Protein AF-A0A359BAC4-F1 (afdb_monomer_lite)

Radius of gyration: 15.71 Å; chains: 1; bounding box: 52×32×37 Å

Secondary structure (DSSP, 8-state):
-------------HHHHHHHHHHHHHHHHHHTT--TT--GGG--HHHHHHTTTSHHHHHHHHHHHHHHHS-HHHHHHIIIIIISTTS--TTTTHHHHSHHHHHHHHHHHHHHHHHH-

Foldseek 3Di:
DDPPPPPPPDPDQLLRLLQVLLVLLLVLCVVLPHHSPDDLVNCDPVSLVVCVVPPSSVSSVLVSVVLVPDDPVLNVLSVDRRNVDPDDDPVPCVCVPPVPVVVVVNSVSSNVSSVSD

Sequence (117 aa):
MEENLQINIKKLTDKNKALLIGQIYRQCLINLGKSPDYHVYDLSEDFLNANKNKVEGSFLRKVKDYYLTLDCLERIMFINDCLEKGRHYKFWYLNFYFVKDYSEKLKQCFASVAKAF

pLDDT: mean 84.66, std 15.46, range [38.84, 97.75]

Structure (mmCIF, N/CA/C/O backbone):
data_AF-A0A359BAC4-F1
#
_entry.id   AF-A0A359BAC4-F1
#
loop_
_atom_site.group_PDB
_atom_site.id
_atom_site.type_symbol
_atom_site.label_atom_id
_atom_site.label_alt_id
_atom_site.label_comp_id
_atom_site.label_asym_id
_atom_site.label_entity_id
_atom_site.label_seq_id
_atom_site.pdbx_PDB_ins_code
_atom_site.Cartn_x
_atom_site.Cartn_y
_atom_site.Cartn_z
_atom_site.occupancy
_atom_site.B_iso_or_equiv
_atom_site.auth_seq_id
_atom_site.auth_comp_id
_atom_site.auth_asym_id
_atom_site.auth_atom_id
_atom_site.pdbx_PDB_model_num
ATOM 1 N N . MET A 1 1 ? 30.086 20.489 14.416 1.00 41.31 1 MET A N 1
ATOM 2 C CA . MET A 1 1 ? 29.229 20.056 15.536 1.00 41.31 1 MET A CA 1
ATOM 3 C C . MET A 1 1 ? 27.989 19.464 14.895 1.00 41.31 1 MET A C 1
ATOM 5 O O . MET A 1 1 ? 27.144 20.217 14.439 1.00 41.31 1 MET A O 1
ATOM 9 N N . GLU A 1 2 ? 27.965 18.149 14.692 1.00 43.59 2 GLU A N 1
ATOM 10 C CA . GLU A 1 2 ? 26.788 17.471 14.142 1.00 43.59 2 GLU A CA 1
ATOM 11 C C . GLU A 1 2 ? 25.845 17.178 15.305 1.00 43.59 2 GLU A C 1
ATOM 13 O O . GLU A 1 2 ? 26.180 16.425 16.221 1.00 43.59 2 GLU A O 1
ATOM 18 N N . GLU A 1 3 ? 24.692 17.840 15.313 1.00 46.78 3 GLU A N 1
ATOM 19 C CA . GLU A 1 3 ? 23.614 17.505 16.233 1.00 46.78 3 GLU A CA 1
ATOM 20 C C . GLU A 1 3 ? 23.112 16.104 15.876 1.00 46.78 3 GLU A C 1
ATOM 22 O O . GLU A 1 3 ? 22.466 15.893 14.850 1.00 46.78 3 GLU A O 1
ATOM 27 N N . ASN A 1 4 ? 23.440 15.126 16.723 1.00 43.25 4 ASN A N 1
ATOM 28 C CA . ASN A 1 4 ? 22.865 13.789 16.660 1.00 43.25 4 ASN A CA 1
ATOM 29 C C . ASN A 1 4 ? 21.366 13.897 16.948 1.00 43.25 4 ASN A C 1
ATOM 31 O O . ASN A 1 4 ? 20.930 13.872 18.101 1.00 43.25 4 ASN A O 1
ATOM 35 N N . LEU A 1 5 ? 20.577 14.038 15.887 1.00 38.84 5 LEU A N 1
ATOM 36 C CA . LEU A 1 5 ? 19.126 14.084 15.952 1.00 38.84 5 LEU A CA 1
ATOM 37 C C . LEU A 1 5 ? 18.620 12.674 16.285 1.00 38.84 5 LEU A C 1
ATOM 39 O O . LEU A 1 5 ? 18.312 11.860 15.417 1.00 38.84 5 LEU A O 1
ATOM 43 N N . GLN A 1 6 ? 18.598 12.352 17.578 1.00 38.88 6 GLN A N 1
ATOM 44 C CA . GLN A 1 6 ? 18.069 11.094 18.089 1.00 38.88 6 GLN A CA 1
ATOM 45 C C . GLN A 1 6 ? 16.540 11.128 17.989 1.00 38.88 6 GLN A C 1
ATOM 47 O O . GLN A 1 6 ? 15.831 1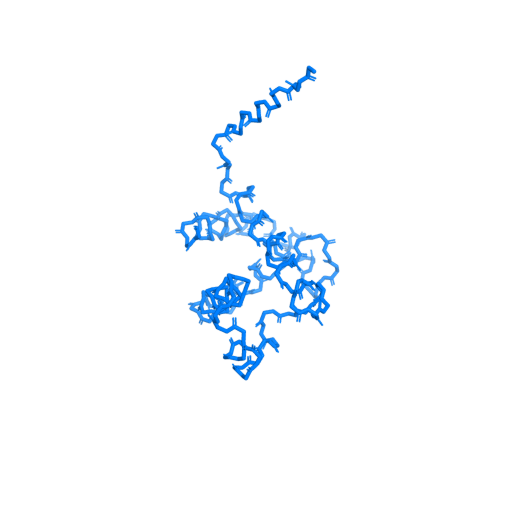1.534 18.911 1.00 38.88 6 GLN A O 1
ATOM 52 N N . ILE A 1 7 ? 16.011 10.709 16.839 1.00 44.28 7 ILE A N 1
ATOM 53 C CA . ILE A 1 7 ? 14.572 10.511 16.668 1.00 44.28 7 ILE A CA 1
ATOM 54 C C . ILE A 1 7 ? 14.183 9.258 17.454 1.00 44.28 7 ILE A C 1
ATOM 56 O O . ILE A 1 7 ? 14.273 8.131 16.971 1.00 44.28 7 ILE A O 1
ATOM 60 N N . ASN A 1 8 ? 13.740 9.453 18.692 1.00 49.22 8 ASN A N 1
ATOM 61 C CA . ASN A 1 8 ? 13.211 8.379 19.520 1.00 49.22 8 ASN A CA 1
ATOM 62 C C . ASN A 1 8 ? 11.757 8.109 19.101 1.00 49.22 8 ASN A C 1
ATOM 64 O O . ASN A 1 8 ? 10.802 8.627 19.687 1.00 49.22 8 ASN A O 1
ATOM 68 N N . ILE A 1 9 ? 11.579 7.357 18.011 1.00 55.91 9 ILE A N 1
ATOM 69 C CA . ILE A 1 9 ? 10.254 6.953 17.538 1.00 55.91 9 ILE A CA 1
ATOM 70 C C . ILE A 1 9 ? 9.687 5.968 18.569 1.00 55.91 9 ILE A C 1
ATOM 72 O O . ILE A 1 9 ? 9.971 4.770 18.519 1.00 55.91 9 ILE A O 1
ATOM 76 N N . LYS A 1 10 ? 8.877 6.461 19.521 1.00 61.47 10 LYS A N 1
ATOM 77 C CA . LYS A 1 10 ? 7.996 5.607 20.341 1.00 61.47 10 LYS A CA 1
ATOM 78 C C . LYS A 1 10 ? 7.350 4.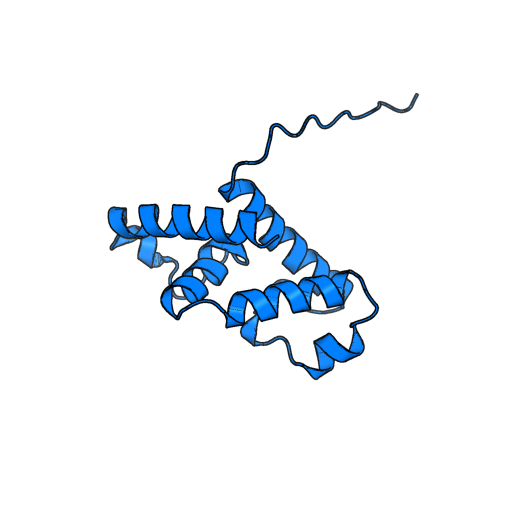577 19.416 1.00 61.47 10 LYS A C 1
ATOM 80 O O . LYS A 1 10 ? 6.873 4.973 18.353 1.00 61.47 10 LYS A O 1
ATOM 85 N N . LYS A 1 11 ? 7.334 3.296 19.821 1.00 77.88 11 LYS A N 1
ATOM 86 C CA . LYS A 1 11 ? 6.736 2.180 19.060 1.00 77.88 11 LYS A CA 1
ATOM 87 C C . LYS A 1 11 ? 5.513 2.676 18.283 1.00 77.88 11 LYS A C 1
ATOM 89 O O . LYS A 1 11 ? 4.518 3.066 18.895 1.00 77.88 11 LYS A O 1
ATOM 94 N N . LEU A 1 12 ? 5.629 2.734 16.955 1.00 82.44 12 LEU A N 1
ATOM 95 C CA . LEU A 1 12 ? 4.569 3.265 16.104 1.00 82.44 12 LEU A CA 1
ATOM 96 C C . LEU A 1 12 ? 3.298 2.443 16.319 1.00 82.44 12 LEU A C 1
ATOM 98 O O . LEU A 1 12 ? 3.352 1.211 16.324 1.00 82.44 12 LEU A O 1
ATOM 102 N N . THR A 1 13 ? 2.165 3.127 16.474 1.00 89.88 13 THR A N 1
ATOM 103 C CA . THR A 1 13 ? 0.853 2.474 16.455 1.00 89.88 13 THR A CA 1
ATOM 104 C C . THR A 1 13 ? 0.630 1.815 15.096 1.00 89.88 13 THR A C 1
ATOM 106 O O . THR A 1 13 ? 1.181 2.268 14.089 1.00 89.88 13 THR A O 1
ATOM 109 N N . ASP A 1 14 ? -0.216 0.789 15.040 1.00 90.19 14 ASP A N 1
ATOM 110 C CA . ASP A 1 14 ? -0.517 0.094 13.781 1.00 90.19 14 ASP A CA 1
ATOM 111 C C . ASP A 1 14 ? -1.050 1.048 12.709 1.00 90.19 14 ASP A C 1
ATOM 113 O O . ASP A 1 14 ? -0.647 0.983 11.551 1.00 90.19 14 ASP A O 1
ATOM 117 N N . LYS A 1 15 ? -1.857 2.034 13.121 1.00 90.31 15 LYS A N 1
ATOM 118 C CA . LYS A 1 15 ? -2.291 3.132 12.252 1.00 90.31 15 LYS A CA 1
ATOM 119 C C . LYS A 1 15 ? -1.102 3.890 11.660 1.00 90.31 15 LYS A C 1
ATOM 121 O O . LYS A 1 15 ? -1.046 4.087 10.452 1.00 90.31 15 LYS A O 1
ATOM 126 N N . ASN A 1 16 ? -0.154 4.331 12.486 1.00 90.06 16 ASN A N 1
ATOM 127 C CA . ASN A 1 16 ? 0.982 5.116 11.999 1.00 90.06 16 ASN A CA 1
ATOM 128 C C . ASN A 1 16 ? 1.899 4.288 11.092 1.00 90.06 16 ASN A C 1
ATOM 130 O O . ASN A 1 16 ? 2.414 4.822 10.115 1.00 90.06 16 ASN A O 1
ATOM 134 N N . LYS A 1 17 ? 2.060 2.989 11.372 1.00 89.31 17 LYS A N 1
ATOM 135 C CA . LYS A 1 17 ? 2.774 2.063 10.482 1.00 89.31 17 LYS A CA 1
ATOM 136 C C . LYS A 1 17 ? 2.073 1.930 9.131 1.00 89.31 17 LYS A C 1
ATOM 138 O O . LYS A 1 17 ? 2.722 2.089 8.104 1.00 89.31 17 LYS A O 1
ATOM 143 N N . ALA A 1 18 ? 0.757 1.716 9.123 1.00 90.31 18 ALA A N 1
ATOM 144 C CA . ALA A 1 18 ? -0.028 1.618 7.894 1.00 90.31 18 ALA A CA 1
ATOM 145 C C . ALA A 1 18 ? 0.057 2.896 7.043 1.00 90.31 18 ALA A C 1
ATOM 147 O O . ALA A 1 18 ? 0.257 2.827 5.831 1.00 90.31 18 ALA A O 1
ATOM 148 N N . LEU A 1 19 ? -0.015 4.069 7.678 1.00 91.50 19 LEU A N 1
ATOM 149 C CA . LEU A 1 19 ? 0.153 5.347 6.984 1.00 91.50 19 LEU A CA 1
ATOM 150 C C . LEU A 1 19 ? 1.581 5.536 6.459 1.00 91.50 19 LEU A C 1
ATOM 152 O O . LEU A 1 19 ? 1.755 6.034 5.348 1.00 91.50 19 LEU A O 1
ATOM 156 N N . LEU A 1 20 ? 2.598 5.116 7.217 1.00 91.69 20 LEU A N 1
ATOM 157 C CA . LEU A 1 20 ? 3.989 5.144 6.767 1.00 91.69 20 LEU A CA 1
ATOM 158 C C . LEU A 1 20 ? 4.195 4.248 5.538 1.00 91.69 20 LEU A C 1
ATOM 160 O O . LEU A 1 20 ? 4.835 4.678 4.586 1.00 91.69 20 LEU A O 1
ATOM 164 N N . ILE A 1 21 ? 3.591 3.057 5.505 1.00 92.69 21 ILE A N 1
ATOM 165 C CA . ILE A 1 21 ? 3.612 2.163 4.335 1.00 92.69 21 ILE A CA 1
ATOM 166 C C . ILE A 1 21 ? 3.015 2.860 3.108 1.00 92.69 21 ILE A C 1
ATOM 168 O O . ILE A 1 21 ? 3.606 2.805 2.032 1.00 92.69 21 ILE A O 1
ATOM 172 N N . GLY A 1 22 ? 1.906 3.590 3.266 1.00 92.94 22 GLY A N 1
ATOM 173 C CA . GLY A 1 22 ? 1.331 4.398 2.186 1.00 92.94 22 GLY A CA 1
ATOM 174 C C . GLY A 1 22 ? 2.235 5.543 1.709 1.00 92.94 22 GLY A C 1
ATOM 175 O O . GLY A 1 22 ? 2.225 5.892 0.528 1.00 92.94 22 GLY A O 1
ATOM 176 N N . GLN A 1 23 ? 3.042 6.138 2.593 1.00 93.62 23 GLN A N 1
ATOM 177 C CA . GLN A 1 23 ? 4.050 7.137 2.202 1.00 93.62 23 GLN A CA 1
ATOM 178 C C . GLN A 1 23 ? 5.221 6.487 1.451 1.00 93.62 23 GLN A C 1
ATOM 180 O O . GLN A 1 23 ? 5.617 6.978 0.396 1.00 93.62 23 GLN A O 1
ATOM 185 N N . ILE A 1 24 ? 5.730 5.354 1.947 1.00 94.62 24 ILE A N 1
ATOM 186 C CA . ILE A 1 24 ? 6.818 4.601 1.305 1.00 94.62 24 ILE A CA 1
ATOM 187 C C . ILE A 1 24 ? 6.386 4.131 -0.086 1.00 94.62 24 ILE A C 1
ATOM 189 O O . ILE A 1 24 ? 7.127 4.320 -1.042 1.00 94.62 24 ILE A O 1
ATOM 193 N N . TYR A 1 25 ? 5.165 3.604 -0.226 1.00 95.94 25 TYR A N 1
ATOM 194 C CA . TYR A 1 25 ? 4.591 3.206 -1.516 1.00 95.94 25 TYR A CA 1
ATOM 195 C C . TYR A 1 25 ? 4.672 4.336 -2.550 1.00 95.94 25 TYR A C 1
ATOM 197 O O . TYR A 1 25 ? 5.189 4.144 -3.651 1.00 95.94 25 TYR A O 1
ATOM 205 N N . ARG A 1 26 ? 4.242 5.544 -2.171 1.00 94.31 26 ARG A N 1
ATOM 206 C CA . ARG A 1 26 ? 4.299 6.723 -3.044 1.00 94.31 26 ARG A CA 1
ATOM 207 C C . ARG A 1 26 ? 5.723 7.130 -3.385 1.00 94.31 26 ARG A C 1
ATOM 209 O O . ARG A 1 26 ? 6.001 7.437 -4.541 1.00 94.31 26 ARG A O 1
ATOM 216 N N . GLN A 1 27 ? 6.628 7.094 -2.411 1.00 96.38 27 GLN A N 1
ATOM 217 C CA . GLN A 1 27 ? 8.032 7.396 -2.663 1.00 96.38 27 GLN A CA 1
ATOM 218 C C . GLN A 1 27 ? 8.654 6.389 -3.641 1.00 96.38 27 GLN A C 1
ATOM 220 O O . GLN A 1 27 ? 9.369 6.788 -4.557 1.00 96.38 27 GLN A O 1
ATOM 225 N N . CYS A 1 28 ? 8.330 5.099 -3.512 1.00 97.50 28 CYS A N 1
ATOM 226 C CA . CYS A 1 28 ? 8.773 4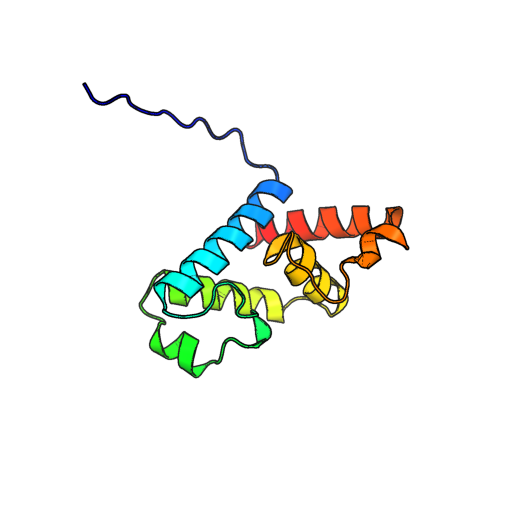.065 -4.443 1.00 97.50 28 CYS A CA 1
ATOM 227 C C . CYS A 1 28 ? 8.247 4.298 -5.867 1.00 97.50 28 CYS A C 1
ATOM 229 O O . CYS A 1 28 ? 9.001 4.125 -6.822 1.00 97.50 28 CYS A O 1
ATOM 231 N N . LEU A 1 29 ? 6.987 4.723 -6.027 1.00 97.00 29 LEU A N 1
ATOM 232 C CA . LEU A 1 29 ? 6.440 5.091 -7.338 1.00 97.00 29 LEU A CA 1
ATOM 233 C C . LEU A 1 29 ? 7.228 6.243 -7.972 1.00 97.00 29 LEU A C 1
ATOM 235 O O . LEU A 1 29 ? 7.656 6.121 -9.119 1.00 97.00 29 LEU A O 1
ATOM 239 N N . ILE A 1 30 ? 7.470 7.316 -7.212 1.00 96.88 30 ILE A N 1
ATOM 240 C CA . ILE A 1 30 ? 8.224 8.489 -7.677 1.00 96.88 30 ILE A CA 1
ATOM 241 C C . ILE A 1 30 ? 9.640 8.086 -8.104 1.00 96.88 30 ILE A C 1
ATOM 243 O O . ILE A 1 30 ? 10.062 8.412 -9.213 1.00 96.88 30 ILE A O 1
ATOM 247 N N . ASN A 1 31 ? 10.351 7.325 -7.266 1.00 97.69 31 ASN A N 1
ATOM 248 C CA . ASN A 1 31 ? 11.719 6.873 -7.546 1.00 97.69 31 ASN A CA 1
ATOM 249 C C . ASN A 1 31 ? 11.818 6.024 -8.825 1.00 97.69 31 ASN A C 1
ATOM 251 O O . ASN A 1 31 ? 12.862 5.993 -9.476 1.00 97.69 31 ASN A O 1
ATOM 255 N N . LEU A 1 32 ? 10.740 5.330 -9.196 1.00 97.50 32 LEU A N 1
ATOM 256 C CA . LEU A 1 32 ? 10.664 4.506 -10.403 1.00 97.50 32 LEU A CA 1
ATOM 257 C C . LEU A 1 32 ? 10.004 5.223 -11.594 1.00 97.50 32 LEU A C 1
ATOM 259 O O . LEU A 1 32 ? 9.701 4.580 -12.600 1.00 97.50 32 LEU A O 1
ATOM 263 N N . GLY A 1 33 ? 9.789 6.539 -11.503 1.00 96.56 33 GLY A N 1
ATOM 264 C CA . GLY A 1 33 ? 9.265 7.361 -12.595 1.00 96.56 33 GLY A CA 1
ATOM 265 C C . GLY A 1 33 ? 7.759 7.220 -12.832 1.00 96.56 33 GLY A C 1
ATOM 266 O O . GLY A 1 33 ? 7.280 7.504 -13.930 1.00 96.56 33 GLY A O 1
ATOM 267 N N . LYS A 1 34 ? 6.998 6.762 -11.833 1.00 96.12 34 LYS A N 1
ATOM 268 C CA . LYS A 1 34 ? 5.530 6.728 -11.858 1.00 96.12 34 LYS A CA 1
ATOM 269 C C . LYS A 1 34 ? 4.946 7.893 -11.063 1.00 96.12 34 LYS A C 1
ATOM 271 O O . LYS A 1 34 ? 5.577 8.441 -10.163 1.00 96.12 34 LYS A O 1
ATOM 276 N N . SER A 1 35 ? 3.704 8.249 -11.389 1.00 93.69 35 SER A N 1
ATOM 277 C CA . SER A 1 35 ? 2.933 9.198 -10.584 1.00 93.69 35 SER A CA 1
ATOM 278 C C . SER A 1 35 ? 2.744 8.650 -9.161 1.00 93.69 35 SER A C 1
ATOM 280 O O . SER A 1 35 ? 2.453 7.462 -9.023 1.00 93.69 35 SER A O 1
ATOM 282 N N . PRO A 1 36 ? 2.830 9.472 -8.099 1.00 91.31 36 PRO A N 1
ATOM 283 C CA . PRO A 1 36 ? 2.461 9.042 -6.749 1.00 91.31 36 PRO A CA 1
ATOM 284 C C . PRO A 1 36 ? 0.962 8.730 -6.607 1.00 91.31 36 PRO A C 1
ATOM 286 O O . PRO A 1 36 ? 0.547 8.209 -5.578 1.00 91.31 36 PRO A O 1
ATOM 289 N N . ASP A 1 37 ? 0.130 9.088 -7.587 1.00 88.44 37 ASP A N 1
ATOM 290 C CA . ASP A 1 37 ? -1.298 8.740 -7.673 1.00 88.44 37 ASP A CA 1
ATOM 291 C C . ASP A 1 37 ? -1.554 7.382 -8.332 1.00 88.44 37 ASP A C 1
ATOM 293 O O . ASP A 1 37 ? -2.700 6.984 -8.501 1.00 88.44 37 ASP A O 1
ATOM 297 N N . TYR A 1 38 ? -0.504 6.674 -8.746 1.00 92.25 38 TYR A N 1
ATOM 298 C CA . TYR A 1 38 ? -0.664 5.416 -9.458 1.00 92.25 38 TYR A CA 1
ATOM 299 C C . TYR A 1 38 ? -1.217 4.329 -8.526 1.00 92.25 38 TYR A C 1
ATOM 301 O O . TYR A 1 38 ? -0.608 3.997 -7.500 1.00 92.25 38 TYR A O 1
ATOM 309 N N . HIS A 1 39 ? -2.371 3.763 -8.878 1.00 93.00 39 HIS A N 1
ATOM 310 C CA . HIS A 1 39 ? -3.044 2.790 -8.028 1.00 93.00 39 HIS A CA 1
ATOM 311 C C . HIS A 1 39 ? -2.325 1.440 -8.033 1.00 93.00 39 HIS A C 1
ATOM 313 O O . HIS A 1 39 ? -1.745 1.008 -9.031 1.00 93.00 39 HIS A O 1
ATOM 319 N N . VAL A 1 40 ? -2.404 0.731 -6.905 1.00 95.44 40 VAL A N 1
ATOM 320 C CA . VAL A 1 40 ? -1.749 -0.577 -6.737 1.00 95.44 40 VAL A CA 1
ATOM 321 C C . VAL A 1 40 ? -2.253 -1.623 -7.740 1.00 95.44 40 VAL A C 1
ATOM 323 O O . VAL A 1 40 ? -1.480 -2.467 -8.191 1.00 95.44 40 VAL A O 1
ATOM 326 N N . TYR A 1 41 ? -3.528 -1.552 -8.134 1.00 94.00 41 TYR A N 1
ATOM 327 C CA . TYR A 1 41 ? -4.120 -2.468 -9.112 1.00 94.00 41 TYR A CA 1
ATOM 328 C C . TYR A 1 41 ? -3.692 -2.178 -10.559 1.00 94.00 41 TYR A C 1
ATOM 330 O O . TYR A 1 41 ? -3.783 -3.074 -11.395 1.00 94.00 41 TYR A O 1
ATOM 338 N N . ASP A 1 42 ? -3.156 -0.987 -10.841 1.00 95.31 42 ASP A N 1
ATOM 339 C CA . ASP A 1 42 ? -2.662 -0.599 -12.169 1.00 95.31 42 ASP A CA 1
ATOM 340 C C . ASP A 1 42 ? -1.180 -0.954 -12.381 1.00 95.31 42 ASP A C 1
ATOM 342 O O . ASP A 1 42 ? -0.628 -0.770 -13.473 1.00 95.31 42 ASP A O 1
ATOM 346 N N . LEU A 1 43 ? -0.487 -1.434 -11.339 1.00 96.00 43 LEU A N 1
ATOM 347 C CA . LEU A 1 43 ? 0.904 -1.881 -11.431 1.00 96.00 43 LEU A CA 1
ATOM 348 C C . LEU A 1 43 ? 0.987 -3.111 -12.334 1.00 96.00 43 LEU A C 1
ATOM 350 O O . LEU A 1 43 ? 0.608 -4.205 -11.927 1.00 96.00 43 LEU A O 1
ATOM 354 N N . SER A 1 44 ? 1.498 -2.960 -13.554 1.00 96.69 44 SER A N 1
ATOM 355 C CA . SER A 1 44 ? 1.648 -4.090 -14.473 1.00 96.69 44 SER A CA 1
ATOM 356 C C . SER A 1 44 ? 2.758 -5.047 -14.026 1.00 96.69 44 SER A C 1
ATOM 358 O O . SER A 1 44 ? 3.745 -4.642 -13.405 1.00 96.69 44 SER A O 1
ATOM 360 N N . GLU A 1 45 ? 2.615 -6.330 -14.370 1.00 97.06 45 GLU A N 1
ATOM 361 C CA . GLU A 1 45 ? 3.656 -7.330 -14.102 1.00 97.06 45 GLU A CA 1
ATOM 362 C C . GLU A 1 45 ? 4.970 -6.969 -14.804 1.00 97.06 45 GLU A C 1
ATOM 364 O O . GLU A 1 45 ? 6.029 -7.072 -14.191 1.00 97.06 45 GLU A O 1
ATOM 369 N N . ASP A 1 46 ? 4.908 -6.451 -16.034 1.00 97.75 46 ASP A N 1
ATOM 370 C CA . ASP A 1 46 ? 6.086 -6.006 -16.788 1.00 97.75 46 ASP A CA 1
ATOM 371 C C . ASP A 1 46 ? 6.856 -4.903 -16.058 1.00 97.75 46 ASP A C 1
ATOM 373 O O . ASP A 1 46 ? 8.080 -4.969 -15.938 1.00 97.75 46 ASP A O 1
ATOM 377 N N . PHE A 1 47 ? 6.148 -3.910 -15.510 1.00 97.50 47 PHE A N 1
ATOM 378 C CA . PHE A 1 47 ? 6.768 -2.823 -14.754 1.00 97.50 47 PHE A CA 1
ATOM 379 C C . PHE A 1 47 ? 7.466 -3.338 -13.490 1.00 97.50 47 PHE A C 1
ATOM 381 O O . PHE A 1 47 ? 8.598 -2.942 -13.194 1.00 97.50 47 PHE A O 1
ATOM 388 N N . LEU A 1 48 ? 6.808 -4.236 -12.755 1.00 97.38 48 LEU A N 1
ATOM 389 C CA . LEU A 1 48 ? 7.368 -4.834 -11.546 1.00 97.38 48 LEU A CA 1
ATOM 390 C C . LEU A 1 48 ? 8.566 -5.737 -11.868 1.00 97.38 48 LEU A C 1
ATOM 392 O O . LEU A 1 48 ? 9.577 -5.692 -11.170 1.00 97.38 48 LEU A O 1
ATOM 396 N N . ASN A 1 49 ? 8.495 -6.511 -12.951 1.00 97.19 49 ASN A N 1
ATOM 397 C CA . ASN A 1 49 ? 9.568 -7.404 -13.386 1.00 97.19 49 ASN A CA 1
ATOM 398 C C . ASN A 1 49 ? 10.793 -6.631 -13.884 1.00 97.19 49 ASN A C 1
ATOM 400 O O . ASN A 1 49 ? 11.920 -6.999 -13.548 1.00 97.19 49 ASN A O 1
ATOM 404 N N . ALA A 1 50 ? 10.588 -5.529 -14.610 1.00 97.62 50 ALA A N 1
ATOM 405 C CA . ALA A 1 50 ? 11.663 -4.643 -15.052 1.00 97.62 50 ALA A CA 1
ATOM 406 C C . ALA A 1 50 ? 12.416 -3.991 -13.877 1.00 97.62 50 ALA A C 1
ATOM 408 O O . ALA A 1 50 ? 13.603 -3.690 -13.993 1.00 97.62 50 ALA A O 1
ATOM 409 N N . ASN A 1 51 ? 11.753 -3.802 -12.730 1.00 97.50 51 ASN A N 1
ATOM 410 C CA . ASN A 1 51 ? 12.331 -3.165 -11.544 1.00 97.50 51 ASN A CA 1
ATOM 411 C C . ASN A 1 51 ? 12.631 -4.139 -10.389 1.00 97.50 51 ASN A C 1
ATOM 413 O O . ASN A 1 51 ? 12.984 -3.686 -9.303 1.00 97.50 51 ASN A O 1
ATOM 417 N N . LYS A 1 52 ? 12.561 -5.460 -10.605 1.00 95.19 52 LYS A N 1
ATOM 418 C CA . LYS A 1 52 ? 12.685 -6.484 -9.543 1.00 95.19 52 LYS A CA 1
ATOM 419 C C . LYS A 1 52 ? 14.001 -6.455 -8.751 1.00 95.19 52 LYS A C 1
ATOM 421 O O . LYS A 1 52 ? 14.052 -6.935 -7.628 1.00 95.19 52 LYS A O 1
ATOM 426 N N . ASN A 1 53 ? 15.065 -5.905 -9.336 1.00 95.44 53 ASN A N 1
ATOM 427 C CA . ASN A 1 53 ? 16.381 -5.813 -8.697 1.00 95.44 53 ASN A CA 1
ATOM 428 C C . ASN A 1 53 ? 16.553 -4.527 -7.867 1.00 95.44 53 ASN A C 1
ATOM 430 O O . ASN A 1 53 ? 17.584 -4.350 -7.224 1.00 95.44 53 ASN A O 1
ATOM 434 N N . LYS A 1 54 ? 15.576 -3.612 -7.900 1.00 96.50 54 LYS A N 1
ATOM 435 C CA . LYS A 1 54 ? 15.574 -2.379 -7.106 1.00 96.50 54 LYS A CA 1
ATOM 436 C C . LYS A 1 54 ? 14.771 -2.595 -5.829 1.00 96.50 54 LYS A C 1
ATOM 438 O O . LYS A 1 54 ? 13.751 -3.287 -5.845 1.00 96.50 54 LYS A O 1
ATOM 443 N N . VAL A 1 55 ? 15.193 -1.958 -4.738 1.00 96.62 55 VAL A N 1
ATOM 444 C CA . VAL A 1 55 ? 14.502 -2.044 -3.440 1.00 96.62 55 VAL A CA 1
ATOM 445 C C . VAL A 1 55 ? 13.053 -1.567 -3.571 1.00 96.62 55 VAL A C 1
ATOM 447 O O . VAL A 1 55 ? 12.139 -2.220 -3.071 1.00 96.62 55 VAL A O 1
ATOM 450 N N . GLU A 1 56 ? 12.827 -0.491 -4.323 1.00 97.25 56 GLU A N 1
ATOM 451 C CA . GLU A 1 56 ? 11.499 0.053 -4.596 1.00 97.25 56 GLU A CA 1
ATOM 452 C C . GLU A 1 56 ? 10.621 -0.925 -5.375 1.00 97.25 56 GLU A C 1
ATOM 454 O O . GLU A 1 56 ? 9.451 -1.091 -5.043 1.00 97.25 56 GLU A O 1
ATOM 459 N N . GLY A 1 57 ? 11.173 -1.610 -6.382 1.00 96.62 57 GLY A N 1
ATOM 460 C CA . GLY A 1 57 ? 10.423 -2.582 -7.179 1.00 96.62 57 GLY A CA 1
ATOM 461 C C . GLY A 1 57 ? 9.985 -3.785 -6.347 1.00 96.62 57 GLY A C 1
ATOM 462 O O . GLY A 1 57 ? 8.823 -4.187 -6.403 1.00 96.62 57 GLY A O 1
ATOM 463 N N . SER A 1 58 ? 10.886 -4.301 -5.507 1.00 95.25 58 SER A N 1
ATOM 464 C CA . SER A 1 58 ? 10.579 -5.367 -4.545 1.00 95.25 58 SER A CA 1
ATOM 465 C C . SER A 1 58 ? 9.518 -4.943 -3.529 1.00 95.25 58 SER A C 1
ATOM 467 O O . SER A 1 58 ? 8.601 -5.712 -3.235 1.00 95.25 58 SER A O 1
ATOM 469 N N . PHE A 1 59 ? 9.592 -3.707 -3.026 1.00 97.25 59 PHE A N 1
ATOM 470 C CA . PHE A 1 59 ? 8.583 -3.168 -2.116 1.00 97.25 59 PHE A CA 1
ATOM 471 C C . PHE A 1 59 ? 7.211 -3.043 -2.792 1.00 97.25 59 PHE A C 1
ATOM 473 O O . PHE A 1 59 ? 6.217 -3.523 -2.248 1.00 97.25 59 PHE A O 1
ATOM 480 N N . LEU A 1 60 ? 7.145 -2.462 -3.996 1.00 97.50 60 LEU A N 1
ATOM 481 C CA . LEU A 1 60 ? 5.894 -2.338 -4.754 1.00 97.50 60 LEU A CA 1
ATOM 482 C C . LEU A 1 60 ? 5.280 -3.702 -5.079 1.00 97.50 60 LEU A C 1
ATOM 484 O O . LEU A 1 60 ? 4.061 -3.848 -4.986 1.00 97.50 60 LEU A O 1
ATOM 488 N N . ARG A 1 61 ? 6.100 -4.714 -5.397 1.00 97.62 61 ARG A N 1
ATOM 489 C CA . ARG A 1 61 ? 5.605 -6.083 -5.578 1.00 97.62 61 ARG A CA 1
ATOM 490 C C . ARG A 1 61 ? 4.992 -6.630 -4.294 1.00 97.62 61 ARG A C 1
ATOM 492 O O . ARG A 1 61 ? 3.854 -7.075 -4.338 1.00 97.62 61 ARG A O 1
ATOM 499 N N . LYS A 1 62 ? 5.672 -6.504 -3.149 1.00 96.81 62 LYS A N 1
ATOM 500 C CA . LYS A 1 62 ? 5.120 -6.924 -1.849 1.00 96.81 62 LYS A CA 1
ATOM 501 C C . LYS A 1 62 ? 3.774 -6.245 -1.551 1.00 96.81 62 LYS A C 1
ATOM 503 O O . LYS A 1 62 ? 2.852 -6.900 -1.072 1.00 96.81 62 LYS A O 1
ATOM 508 N N . VAL A 1 63 ? 3.641 -4.950 -1.857 1.00 96.56 63 VAL A N 1
ATOM 509 C CA . VAL A 1 63 ? 2.372 -4.211 -1.718 1.00 96.56 63 VAL A CA 1
ATOM 510 C C . VAL A 1 63 ? 1.286 -4.764 -2.637 1.00 96.56 63 VAL A C 1
ATOM 512 O O . VAL A 1 63 ? 0.162 -4.972 -2.176 1.00 96.56 63 VAL A O 1
ATOM 515 N N . LYS A 1 64 ? 1.607 -5.044 -3.905 1.00 97.50 64 LYS A N 1
ATOM 516 C CA . LYS A 1 64 ? 0.653 -5.635 -4.850 1.00 97.50 64 LYS A CA 1
ATOM 517 C C . LYS A 1 64 ? 0.231 -7.043 -4.431 1.00 97.50 64 LYS A C 1
ATOM 519 O O . LYS A 1 64 ? -0.961 -7.331 -4.420 1.00 97.50 64 LYS A O 1
ATOM 524 N N . ASP A 1 65 ? 1.177 -7.887 -4.038 1.00 97.00 65 ASP A N 1
ATOM 525 C CA . ASP A 1 65 ? 0.901 -9.258 -3.609 1.00 97.00 65 ASP A CA 1
ATOM 526 C C . ASP A 1 65 ? -0.010 -9.261 -2.373 1.00 97.00 65 ASP A C 1
ATOM 528 O O . ASP A 1 65 ? -1.020 -9.961 -2.358 1.00 97.00 65 ASP A O 1
ATOM 532 N N . TYR A 1 66 ? 0.262 -8.401 -1.381 1.00 96.88 66 TYR A N 1
ATOM 533 C CA . TYR A 1 66 ? -0.625 -8.219 -0.228 1.00 96.88 66 TYR A CA 1
ATOM 534 C C . TYR A 1 66 ? -2.022 -7.748 -0.652 1.00 96.88 66 TYR A C 1
ATOM 536 O O . TYR A 1 66 ? -3.011 -8.363 -0.261 1.00 96.88 66 TYR A O 1
ATOM 544 N N . TYR A 1 67 ? -2.125 -6.722 -1.505 1.00 96.75 67 TYR A N 1
ATOM 545 C CA . TYR A 1 67 ? -3.411 -6.241 -2.026 1.00 96.75 67 TYR A CA 1
ATOM 546 C C . TYR A 1 67 ? -4.236 -7.361 -2.681 1.00 96.75 67 TYR A C 1
ATOM 548 O O . TYR A 1 67 ? -5.451 -7.433 -2.489 1.00 96.75 67 TYR A O 1
ATOM 556 N N . LEU A 1 68 ? -3.587 -8.263 -3.421 1.00 96.19 68 LEU A N 1
ATOM 557 C CA . LEU A 1 68 ? -4.261 -9.380 -4.081 1.00 96.19 68 LEU A CA 1
ATOM 558 C C . LEU A 1 68 ? -4.804 -10.426 -3.095 1.00 96.19 68 LEU A C 1
ATOM 560 O O . LEU A 1 68 ? -5.798 -11.073 -3.422 1.00 96.19 68 LEU A O 1
ATOM 564 N N . THR A 1 69 ? -4.231 -10.550 -1.894 1.00 96.50 69 THR A N 1
ATOM 565 C CA . THR A 1 69 ? -4.752 -11.450 -0.843 1.00 96.50 69 THR A CA 1
ATOM 566 C C . THR A 1 69 ? -5.989 -10.927 -0.114 1.00 96.50 69 THR A C 1
ATOM 568 O O . THR A 1 69 ? -6.692 -11.717 0.508 1.00 96.50 69 THR A O 1
ATOM 571 N N . LEU A 1 70 ? -6.261 -9.623 -0.194 1.00 93.75 70 LEU A N 1
ATOM 572 C CA . LEU A 1 70 ? -7.378 -8.982 0.500 1.00 93.75 70 LEU A CA 1
ATOM 573 C C . LEU A 1 70 ? -8.715 -9.240 -0.203 1.00 93.75 70 LEU A C 1
ATOM 575 O O . LEU A 1 70 ? -8.771 -9.314 -1.439 1.00 93.75 70 LEU A O 1
ATOM 579 N N . ASP A 1 71 ? -9.797 -9.293 0.573 1.00 91.06 71 ASP A N 1
ATOM 580 C CA . ASP A 1 71 ? -11.159 -9.338 0.041 1.00 91.06 71 ASP A CA 1
ATOM 581 C C . ASP A 1 71 ? -11.605 -7.987 -0.561 1.00 91.06 71 ASP A C 1
ATOM 583 O O . ASP A 1 71 ? -10.883 -6.988 -0.551 1.00 91.06 71 ASP A O 1
ATOM 587 N N . CYS A 1 72 ? -12.810 -7.935 -1.137 1.00 87.12 72 CYS A N 1
ATOM 588 C CA . CYS A 1 72 ? -13.303 -6.726 -1.804 1.00 87.12 72 CYS A CA 1
ATOM 589 C C . CYS A 1 72 ? -13.365 -5.502 -0.871 1.00 87.12 72 CYS A C 1
ATOM 591 O O . CYS A 1 72 ? -12.972 -4.403 -1.270 1.00 87.12 72 CYS A O 1
ATOM 593 N N . LEU A 1 73 ? -13.833 -5.683 0.366 1.00 85.19 73 LEU A N 1
ATOM 594 C CA . LEU A 1 73 ? -13.972 -4.591 1.323 1.00 85.19 73 LEU A CA 1
ATOM 595 C C . LEU A 1 73 ? -12.602 -4.160 1.848 1.00 85.19 73 LEU A C 1
ATOM 597 O O . LEU A 1 73 ? -12.298 -2.968 1.881 1.00 85.19 73 LEU A O 1
ATOM 601 N N . GLU A 1 74 ? -11.758 -5.121 2.202 1.00 88.38 74 GLU A N 1
ATOM 602 C CA . GLU A 1 74 ? -10.399 -4.891 2.675 1.00 88.38 74 GLU A CA 1
ATOM 603 C C . GLU A 1 74 ? -9.550 -4.166 1.629 1.00 88.38 74 GLU A C 1
ATOM 605 O O . GLU A 1 74 ? -8.815 -3.245 1.976 1.00 88.38 74 GLU A O 1
ATOM 610 N N . ARG A 1 75 ? -9.691 -4.499 0.339 1.00 91.38 75 ARG A N 1
ATOM 611 C CA . ARG A 1 75 ? -9.028 -3.778 -0.762 1.00 91.38 75 A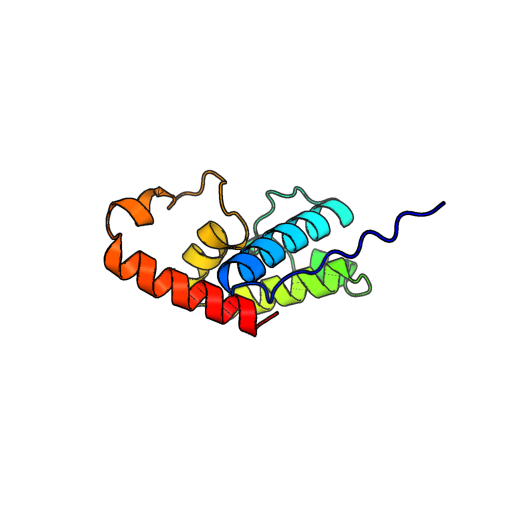RG A CA 1
ATOM 612 C C . ARG A 1 75 ? -9.432 -2.310 -0.810 1.00 91.38 75 ARG A C 1
ATOM 614 O O . ARG A 1 75 ? -8.564 -1.447 -0.938 1.00 91.38 75 ARG A O 1
ATOM 621 N N . ILE A 1 76 ? -10.731 -2.023 -0.699 1.00 87.00 76 ILE A N 1
ATOM 622 C CA . ILE A 1 76 ? -11.250 -0.648 -0.685 1.00 87.00 76 ILE A CA 1
ATOM 623 C C . ILE A 1 76 ? -10.671 0.118 0.509 1.00 87.00 76 ILE A C 1
ATOM 625 O O . ILE A 1 76 ? -10.193 1.241 0.350 1.00 87.00 76 ILE A O 1
ATOM 629 N N . MET A 1 77 ? -10.673 -0.497 1.693 1.00 86.69 77 MET A N 1
ATOM 630 C CA . MET A 1 77 ? -10.145 0.114 2.915 1.00 86.69 77 MET A CA 1
ATOM 631 C C . MET A 1 77 ? -8.629 0.314 2.851 1.00 86.69 77 MET A C 1
ATOM 633 O O . MET A 1 77 ? -8.126 1.371 3.226 1.00 86.69 77 MET A O 1
ATOM 637 N N . PHE A 1 78 ? -7.887 -0.659 2.326 1.00 91.25 78 PHE A N 1
ATOM 638 C CA . PHE A 1 78 ? -6.439 -0.568 2.184 1.00 91.25 78 PHE A CA 1
ATOM 639 C C . PHE A 1 78 ? -6.032 0.573 1.246 1.00 91.25 78 PHE A C 1
ATOM 641 O O . PHE A 1 78 ? -5.139 1.354 1.579 1.00 91.25 78 PHE A O 1
ATOM 648 N N . ILE A 1 79 ? -6.726 0.729 0.117 1.00 90.62 79 ILE A N 1
ATOM 649 C CA . ILE A 1 79 ? -6.496 1.849 -0.799 1.00 90.62 79 ILE A CA 1
ATOM 650 C C . ILE A 1 79 ? -6.849 3.173 -0.114 1.00 90.62 79 ILE A C 1
ATOM 652 O O . ILE A 1 79 ? -5.979 4.022 0.063 1.00 90.62 79 ILE A O 1
ATOM 656 N N . ASN A 1 80 ? -8.097 3.338 0.331 1.00 87.00 80 ASN A N 1
ATOM 657 C CA . ASN A 1 80 ? -8.596 4.631 0.807 1.00 87.00 80 ASN A CA 1
ATOM 658 C C . ASN A 1 80 ? -7.952 5.102 2.104 1.00 87.00 80 ASN A C 1
ATOM 660 O O . ASN A 1 80 ? -7.756 6.301 2.304 1.00 87.00 80 ASN A O 1
ATOM 664 N N . ASP A 1 81 ? -7.710 4.175 3.029 1.00 86.62 81 ASP A N 1
ATOM 665 C CA . ASP A 1 81 ? -7.350 4.519 4.395 1.00 86.62 81 ASP A CA 1
ATOM 666 C C . ASP A 1 81 ? -5.893 4.224 4.749 1.00 86.62 81 ASP A C 1
ATOM 668 O O . ASP A 1 81 ? -5.427 4.724 5.775 1.00 86.62 81 ASP A O 1
ATOM 672 N N . CYS A 1 82 ? -5.160 3.485 3.907 1.00 89.69 82 CYS A N 1
ATOM 673 C CA . CYS A 1 82 ? -3.731 3.231 4.109 1.00 89.69 82 CYS A CA 1
ATOM 674 C C . CYS A 1 82 ? -2.877 3.848 2.996 1.00 89.69 82 CYS A C 1
ATOM 676 O O . CYS A 1 82 ? -2.110 4.772 3.268 1.00 89.69 82 CYS A O 1
ATOM 678 N N . LEU A 1 83 ? -3.004 3.367 1.754 1.00 89.50 83 LEU A N 1
ATOM 679 C CA . LEU A 1 83 ? -2.127 3.788 0.653 1.00 89.50 83 LEU A CA 1
ATOM 680 C C . LEU A 1 83 ? -2.377 5.238 0.226 1.00 89.50 83 LEU A C 1
ATOM 682 O O . LEU A 1 83 ? -1.435 6.010 0.043 1.00 89.50 83 LEU A O 1
ATOM 686 N N . GLU A 1 84 ? -3.647 5.617 0.122 1.00 86.44 84 GLU A N 1
ATOM 687 C CA . GLU A 1 84 ? -4.090 6.878 -0.475 1.00 86.44 84 GLU A CA 1
ATOM 688 C C . GLU A 1 84 ? -4.837 7.766 0.526 1.00 86.44 84 GLU A C 1
ATOM 690 O O . GLU A 1 84 ? -5.624 8.641 0.155 1.00 86.44 84 GLU A O 1
ATOM 695 N N . LYS A 1 85 ? -4.568 7.569 1.825 1.00 82.38 85 LYS A N 1
ATOM 696 C CA . LYS A 1 85 ? -5.220 8.325 2.897 1.00 82.38 85 LYS A CA 1
ATOM 697 C C . LYS A 1 85 ? -5.105 9.831 2.670 1.00 82.38 85 LYS A C 1
ATOM 699 O O . LYS A 1 85 ? -4.009 10.375 2.552 1.00 82.38 85 LYS A O 1
ATOM 704 N N . GLY A 1 86 ? -6.255 10.506 2.702 1.00 73.19 86 GLY A N 1
ATOM 705 C CA . GLY A 1 86 ? -6.354 11.959 2.545 1.00 73.19 86 GLY A CA 1
ATOM 706 C C . GLY A 1 86 ? -6.501 12.426 1.096 1.00 73.19 86 GLY A C 1
ATOM 707 O O . GLY A 1 86 ? -6.587 13.629 0.868 1.00 73.19 86 GLY A O 1
ATOM 708 N N . ARG A 1 87 ? -6.565 11.506 0.125 1.00 73.31 87 ARG A N 1
ATOM 709 C CA . ARG A 1 87 ? -6.908 11.814 -1.268 1.00 73.31 87 ARG A CA 1
ATOM 710 C C . ARG A 1 87 ? -8.397 11.593 -1.524 1.00 73.31 87 ARG A C 1
ATOM 712 O O . ARG A 1 87 ? -9.041 10.786 -0.853 1.00 73.31 87 ARG A O 1
ATOM 719 N N . HIS A 1 88 ? -8.959 12.325 -2.487 1.00 63.59 88 HIS A N 1
ATOM 720 C CA . HIS A 1 88 ? -10.347 12.125 -2.899 1.00 63.59 88 HIS A CA 1
ATOM 721 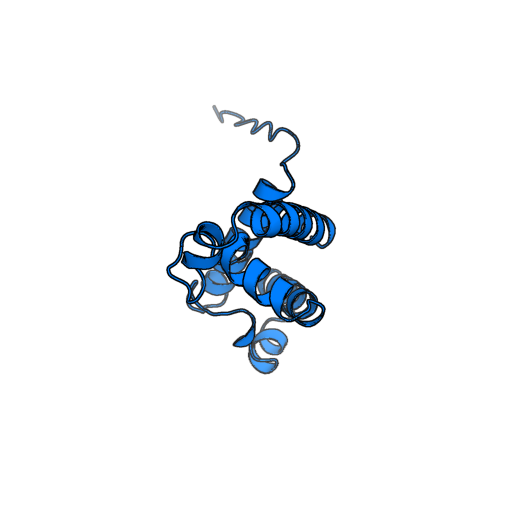C C . HIS A 1 88 ? -10.483 10.786 -3.626 1.00 63.59 88 HIS A C 1
ATOM 723 O O . HIS A 1 88 ? -10.135 10.669 -4.796 1.00 63.59 88 HIS A O 1
ATOM 729 N N . TYR A 1 89 ? -11.016 9.788 -2.925 1.00 65.19 89 TYR A N 1
ATOM 730 C CA . TYR A 1 89 ? -11.305 8.470 -3.477 1.00 65.19 89 TYR A CA 1
ATOM 731 C C . TYR A 1 89 ? -12.798 8.186 -3.457 1.00 65.19 89 TYR A C 1
ATOM 733 O O . TYR A 1 89 ? -13.502 8.666 -2.574 1.00 65.19 89 TYR A O 1
ATOM 741 N N . LYS A 1 90 ? -13.287 7.354 -4.381 1.00 58.69 90 LYS A N 1
ATOM 742 C CA . LYS A 1 90 ? -14.723 7.110 -4.620 1.00 58.69 90 LYS A CA 1
ATOM 743 C C . LYS A 1 90 ? -15.542 6.730 -3.376 1.00 58.69 90 LYS A C 1
ATOM 745 O O . LYS A 1 90 ? -16.754 6.883 -3.407 1.00 58.69 90 LYS A O 1
ATOM 750 N N . PHE A 1 91 ? -14.914 6.278 -2.290 1.00 66.00 91 PHE A N 1
ATOM 751 C CA . PHE A 1 91 ? -15.598 5.852 -1.067 1.00 66.00 91 PHE A CA 1
ATOM 752 C C . PHE A 1 91 ? -15.218 6.656 0.184 1.00 66.00 91 PHE A C 1
ATOM 75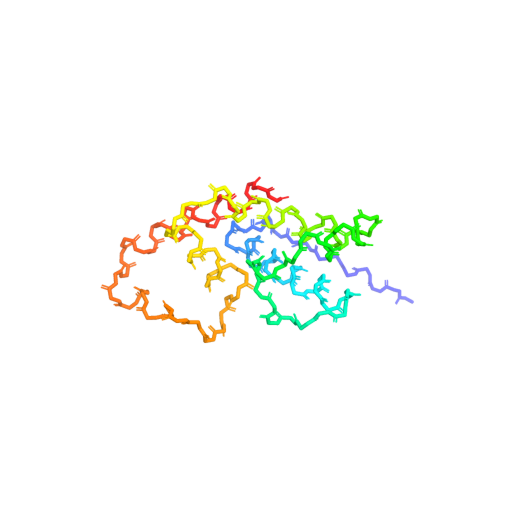4 O O . PHE A 1 91 ? -15.427 6.191 1.304 1.00 66.00 91 PHE A O 1
ATOM 761 N N . TRP A 1 92 ? -14.702 7.879 0.013 1.00 65.69 92 TRP A N 1
ATOM 762 C CA . TRP A 1 92 ? -14.377 8.794 1.116 1.00 65.69 92 TRP A CA 1
ATOM 763 C C . TRP A 1 92 ? -15.551 9.002 2.099 1.00 65.69 92 TRP A C 1
ATOM 765 O O . TRP A 1 92 ? -15.330 9.267 3.281 1.00 65.69 92 TRP A O 1
ATOM 775 N N . TYR A 1 93 ? -16.792 8.821 1.628 1.00 66.50 93 TYR A N 1
ATOM 776 C CA . TYR A 1 93 ? -18.024 8.972 2.402 1.00 66.50 93 TYR A CA 1
ATOM 777 C C . TYR A 1 93 ? -18.379 7.776 3.307 1.00 66.50 93 TYR A C 1
ATOM 779 O O . TYR A 1 93 ? -19.246 7.923 4.166 1.00 66.50 93 TYR A O 1
ATOM 787 N N . LEU A 1 94 ? -17.758 6.595 3.156 1.00 68.81 94 LEU A N 1
ATOM 788 C CA . LEU A 1 94 ? -18.164 5.389 3.907 1.00 68.81 94 LEU A CA 1
ATOM 789 C C . LEU A 1 94 ? -18.045 5.565 5.426 1.00 68.81 94 LEU A C 1
ATOM 791 O O . LEU A 1 94 ? -18.908 5.104 6.173 1.00 68.81 94 LEU A O 1
ATOM 795 N N . ASN A 1 95 ? -17.030 6.313 5.864 1.00 62.06 95 ASN A N 1
ATOM 796 C CA . ASN A 1 95 ? -16.842 6.684 7.265 1.00 62.06 95 ASN A CA 1
ATOM 797 C C . ASN A 1 95 ? -18.028 7.465 7.850 1.00 62.06 95 ASN A C 1
ATOM 799 O O . ASN A 1 95 ? -18.215 7.421 9.057 1.00 62.06 95 ASN A O 1
ATOM 803 N N . PHE A 1 96 ? -18.812 8.178 7.036 1.00 60.91 96 PHE A N 1
ATOM 804 C CA . PHE A 1 96 ? -19.905 9.034 7.508 1.00 60.91 96 PHE A CA 1
ATOM 805 C C . PHE A 1 96 ? -21.229 8.281 7.651 1.00 60.91 96 PHE A C 1
ATOM 807 O O . PHE A 1 96 ? -22.005 8.585 8.551 1.00 60.91 96 PHE A O 1
ATOM 814 N N . TYR A 1 97 ? -21.477 7.281 6.802 1.00 58.75 97 TYR A N 1
ATOM 815 C CA . TYR A 1 97 ? -22.735 6.527 6.811 1.00 58.75 97 TYR A CA 1
ATOM 816 C C . TYR A 1 97 ? -22.695 5.280 7.707 1.00 58.75 97 TYR A C 1
ATOM 818 O O . TYR A 1 97 ? -23.733 4.871 8.216 1.00 58.75 97 TYR A O 1
ATOM 826 N N . PHE A 1 98 ? -21.511 4.700 7.952 1.00 65.81 98 PHE A N 1
ATOM 827 C CA . PHE A 1 98 ? -21.350 3.451 8.715 1.00 65.81 98 PHE A CA 1
ATOM 828 C C . PHE A 1 98 ? -20.271 3.559 9.805 1.00 65.81 98 PHE A C 1
ATOM 830 O O . PHE A 1 98 ? -19.477 2.643 10.007 1.00 65.81 98 PHE A O 1
ATOM 837 N N . VAL A 1 99 ? -20.231 4.695 10.513 1.00 69.81 99 VAL A N 1
ATOM 838 C CA . VAL A 1 99 ? -19.133 5.111 11.413 1.00 69.81 99 VAL A CA 1
ATOM 839 C C . VAL A 1 99 ? -18.642 3.998 12.350 1.00 69.81 99 VAL A C 1
ATOM 841 O O . VAL A 1 99 ? -17.434 3.784 12.454 1.00 69.81 99 VAL A O 1
ATOM 844 N N . LYS A 1 100 ? -19.551 3.304 13.052 1.00 71.75 100 LYS A N 1
ATOM 845 C CA . LYS A 1 100 ? -19.187 2.344 14.110 1.00 71.75 100 LYS A CA 1
ATOM 846 C C . LYS A 1 100 ? -18.521 1.091 13.535 1.00 71.75 100 LYS A C 1
ATOM 848 O O . LYS A 1 100 ? -17.364 0.822 13.858 1.00 71.75 100 LYS A O 1
ATOM 853 N N . ASP A 1 101 ? -19.211 0.395 12.635 1.00 76.81 101 ASP A N 1
ATOM 854 C CA . ASP A 1 101 ? -18.720 -0.844 12.019 1.00 76.81 101 ASP A CA 1
ATOM 855 C C . ASP A 1 101 ? -17.484 -0.585 11.151 1.00 76.81 101 ASP A C 1
ATOM 857 O O . ASP A 1 101 ? -16.530 -1.365 11.147 1.00 76.81 101 ASP A O 1
ATOM 861 N N . TYR A 1 102 ? -17.457 0.558 10.461 1.00 78.88 102 TYR A N 1
ATOM 862 C CA . TYR A 1 102 ? -16.308 0.964 9.663 1.00 78.88 102 TYR A CA 1
ATOM 863 C C . TYR A 1 102 ? -15.083 1.242 10.537 1.00 78.88 102 TYR A C 1
ATOM 865 O O . TYR A 1 102 ? -13.984 0.801 10.209 1.00 78.88 102 TYR A O 1
ATOM 873 N N . SER A 1 103 ? -15.249 1.922 11.676 1.00 79.25 103 SER A N 1
ATOM 874 C CA . SER A 1 103 ? -14.137 2.231 12.585 1.00 79.25 103 SER A CA 1
ATOM 875 C C . SER A 1 103 ? -13.496 0.976 13.179 1.00 79.25 103 SER A C 1
ATOM 877 O O . SER A 1 103 ? -12.275 0.931 13.346 1.00 79.25 103 SER A O 1
ATOM 879 N N . GLU A 1 104 ? -14.291 -0.043 13.509 1.00 84.25 104 GLU A N 1
ATOM 880 C CA . GLU A 1 104 ? -13.776 -1.319 14.017 1.00 84.25 104 GLU A CA 1
ATOM 881 C C . GLU A 1 104 ? -13.010 -2.085 12.938 1.00 84.25 104 GLU A C 1
ATOM 883 O O . GLU A 1 104 ? -11.851 -2.454 13.156 1.00 84.25 104 GLU A O 1
ATOM 888 N N . LYS A 1 105 ? -13.597 -2.227 11.744 1.00 84.19 105 LYS A N 1
ATOM 889 C CA . LYS A 1 105 ? -12.911 -2.837 10.597 1.00 84.19 105 LYS A CA 1
ATOM 890 C C . LYS A 1 105 ? -11.652 -2.071 10.204 1.00 84.19 105 LYS A C 1
ATOM 892 O O . LYS A 1 105 ? -10.652 -2.670 9.823 1.00 84.19 105 LYS A O 1
ATOM 897 N N . LEU A 1 106 ? -11.650 -0.748 10.348 1.00 85.00 106 LEU A N 1
ATOM 898 C CA . LEU A 1 106 ? -10.496 0.075 10.009 1.00 85.00 106 LEU A CA 1
ATOM 899 C C . LEU A 1 106 ? -9.327 -0.165 10.966 1.00 85.00 106 LEU A C 1
ATOM 901 O O . LEU A 1 106 ? -8.180 -0.255 10.529 1.00 85.00 106 LEU A O 1
ATOM 905 N N . LYS A 1 107 ? -9.603 -0.338 12.263 1.00 86.88 107 LYS A N 1
ATOM 906 C CA . LYS A 1 107 ? -8.574 -0.748 13.230 1.00 86.88 107 LYS A CA 1
ATOM 907 C C . LYS A 1 107 ? -7.985 -2.112 12.869 1.00 86.88 107 LYS A C 1
ATOM 909 O O . LYS A 1 107 ? -6.767 -2.265 12.917 1.00 86.88 107 LYS A O 1
ATOM 914 N N . GLN A 1 108 ? -8.826 -3.071 12.477 1.00 89.31 108 GLN A N 1
ATOM 915 C CA . GLN A 1 108 ? -8.381 -4.397 12.033 1.00 89.31 108 GLN A CA 1
ATOM 916 C C . GLN A 1 108 ? -7.517 -4.306 10.768 1.00 89.31 108 GLN A C 1
ATOM 918 O O . GLN A 1 108 ? -6.441 -4.898 10.721 1.00 89.31 108 GLN A O 1
ATOM 923 N N . CYS A 1 109 ? -7.928 -3.493 9.791 1.00 88.56 109 CYS A N 1
ATOM 924 C CA . CYS A 1 109 ? -7.155 -3.229 8.580 1.00 88.56 109 CYS A CA 1
ATOM 925 C C . CYS A 1 109 ? -5.769 -2.657 8.913 1.00 88.56 109 CYS A C 1
ATOM 927 O O . CYS A 1 109 ? -4.763 -3.157 8.413 1.00 88.56 109 CYS A O 1
ATOM 929 N N . PHE A 1 110 ? -5.684 -1.654 9.797 1.00 90.25 110 PHE A N 1
ATOM 930 C CA . PHE A 1 110 ? -4.394 -1.099 10.221 1.00 90.25 110 PHE A CA 1
ATOM 931 C C . PHE A 1 110 ? -3.498 -2.140 10.892 1.00 90.25 110 PHE A C 1
ATOM 933 O O . PHE A 1 110 ? -2.315 -2.210 10.564 1.00 90.25 110 PHE A O 1
ATOM 940 N N . ALA A 1 111 ? -4.049 -2.962 11.787 1.00 88.44 111 ALA A N 1
ATOM 941 C CA . ALA A 1 111 ? -3.301 -4.034 12.439 1.00 88.44 111 ALA A CA 1
ATOM 942 C C . ALA A 1 111 ? -2.796 -5.081 11.431 1.00 88.44 111 ALA A C 1
ATOM 944 O O . ALA A 1 111 ? -1.642 -5.503 11.506 1.00 88.44 111 ALA A O 1
ATOM 945 N N . SER A 1 112 ? -3.626 -5.460 10.454 1.00 91.12 112 SER A N 1
ATOM 946 C CA . SER A 1 112 ? -3.248 -6.402 9.394 1.00 91.12 112 SER A CA 1
ATOM 947 C C . SER A 1 112 ? -2.097 -5.864 8.541 1.00 91.12 112 SER A C 1
ATOM 949 O O . SER A 1 112 ? -1.075 -6.532 8.376 1.00 91.12 112 SER A O 1
ATOM 951 N N . VAL A 1 113 ? -2.208 -4.615 8.078 1.00 88.38 113 VAL A N 1
ATOM 952 C CA . VAL A 1 113 ? -1.159 -3.950 7.291 1.00 88.38 113 VAL A CA 1
ATOM 953 C C . VAL A 1 113 ? 0.136 -3.837 8.098 1.00 88.38 113 VAL A C 1
ATOM 955 O O . VAL A 1 113 ? 1.201 -4.193 7.606 1.00 88.38 113 VAL A O 1
ATOM 958 N N . ALA A 1 114 ? 0.056 -3.407 9.358 1.00 84.94 114 ALA A N 1
ATOM 959 C CA . ALA A 1 114 ? 1.214 -3.273 10.241 1.00 84.94 114 ALA A CA 1
ATOM 960 C C . ALA A 1 114 ? 1.911 -4.602 10.576 1.00 84.94 114 ALA A C 1
ATOM 962 O O . ALA A 1 114 ? 3.056 -4.586 11.021 1.00 84.94 114 ALA A O 1
ATOM 963 N N . LYS A 1 115 ? 1.219 -5.736 10.420 1.00 87.12 115 LYS A N 1
ATOM 964 C CA . LYS A 1 115 ? 1.775 -7.082 10.598 1.00 87.12 115 LYS A CA 1
ATOM 965 C C . LYS A 1 115 ? 2.412 -7.618 9.313 1.00 87.12 115 LYS A C 1
ATOM 967 O O . LYS A 1 115 ? 3.368 -8.385 9.388 1.00 87.12 115 LYS A O 1
ATOM 972 N N . ALA A 1 116 ? 1.872 -7.259 8.150 1.00 86.44 116 ALA A N 1
ATOM 973 C CA . ALA A 1 116 ? 2.354 -7.736 6.854 1.00 86.44 116 ALA A CA 1
ATOM 974 C C . ALA A 1 116 ? 3.686 -7.090 6.418 1.00 86.44 116 ALA A C 1
ATOM 976 O O . ALA A 1 116 ? 4.417 -7.658 5.597 1.00 86.44 116 ALA A O 1
ATOM 977 N N . PHE A 1 117 ? 4.013 -5.915 6.960 1.00 86.31 117 PHE A N 1
ATOM 978 C CA . PHE A 1 117 ? 5.178 -5.103 6.600 1.00 86.31 117 PHE A CA 1
ATOM 979 C C . PHE A 1 117 ? 6.105 -4.878 7.785 1.00 86.31 117 PHE A C 1
ATOM 981 O O . PHE A 1 117 ? 7.320 -5.053 7.548 1.00 86.31 117 PHE A O 1
#